Protein AF-0000000087668986 (afdb_homodimer)

Foldseek 3Di:
DALVVVVLLCVLLVHDLVRVCVVVVHDSVVSVCCNVVVDPDDPVNVVVSVVSSVVSVVVDDDPPCPPPPPD/DALVVVVLLCVLLVHDLVRVCVVVVHDSVVSVCCNVVVDPDDPVNVVVSVVSSVVSVVVDDDPPCPPPPPD

Radius of gyration: 16.18 Å; Cα contacts (8 Å, |Δi|>4): 170; chains: 2; bounding box: 24×48×33 Å

Organism: NCBI:txid484088

Structure (mmCIF, N/CA/C/O backbone):
data_AF-0000000087668986-model_v1
#
loop_
_entity.id
_entity.type
_entity.pdbx_description
1 polymer 'Uncharacterized protein'
#
loop_
_atom_site.group_PDB
_atom_site.id
_atom_site.type_symbol
_atom_site.label_atom_id
_atom_site.label_alt_id
_atom_site.label_comp_id
_atom_site.label_asym_id
_atom_site.label_entity_id
_atom_site.label_seq_id
_atom_site.pdbx_PDB_ins_code
_atom_site.Cartn_x
_atom_site.Cartn_y
_atom_site.Cartn_z
_atom_site.occupancy
_atom_site.B_iso_or_equiv
_atom_site.auth_seq_id
_atom_site.auth_comp_id
_atom_site.auth_asym_id
_atom_site.auth_atom_id
_atom_site.pdbx_PDB_model_num
AT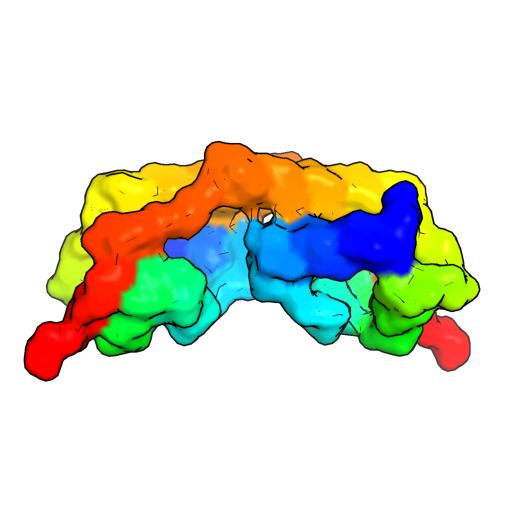OM 1 N N . MET A 1 1 ? 3.568 -11.852 -15.719 1 98.25 1 MET A N 1
ATOM 2 C CA . MET A 1 1 ? 4.418 -11.203 -14.727 1 98.25 1 MET A CA 1
ATOM 3 C C . MET A 1 1 ? 5.484 -12.164 -14.211 1 98.25 1 MET A C 1
ATOM 5 O O . MET A 1 1 ? 5.176 -13.297 -13.844 1 98.25 1 MET A O 1
ATOM 9 N N . THR A 1 2 ? 6.73 -11.719 -14.273 1 98.62 2 THR A N 1
ATOM 10 C CA . THR A 1 2 ? 7.82 -12.523 -13.734 1 98.62 2 THR A CA 1
ATOM 11 C C . THR A 1 2 ? 7.844 -12.445 -12.211 1 98.62 2 THR A C 1
ATOM 13 O O . THR A 1 2 ? 7.289 -11.516 -11.617 1 98.62 2 THR A O 1
ATOM 16 N N . PRO A 1 3 ? 8.508 -13.406 -11.492 1 98.56 3 PRO A N 1
ATOM 17 C CA . PRO A 1 3 ? 8.688 -13.312 -10.047 1 98.56 3 PRO A CA 1
ATOM 18 C C . PRO A 1 3 ? 9.383 -12.023 -9.617 1 98.56 3 PRO A C 1
ATOM 20 O O . PRO A 1 3 ? 9.008 -11.422 -8.609 1 98.56 3 PRO A O 1
ATOM 23 N N . ALA A 1 4 ? 10.367 -11.602 -10.336 1 98.69 4 ALA A N 1
ATOM 24 C CA . ALA A 1 4 ? 11.07 -10.359 -10.023 1 98.69 4 ALA A CA 1
ATOM 25 C C . ALA A 1 4 ? 10.117 -9.172 -10.07 1 98.69 4 ALA A C 1
ATOM 27 O O . ALA A 1 4 ? 10.141 -8.32 -9.18 1 98.69 4 ALA A O 1
ATOM 28 N N . ARG A 1 5 ? 9.391 -9.094 -11.117 1 98.81 5 ARG A N 1
ATOM 29 C CA . ARG A 1 5 ? 8.438 -7.996 -11.234 1 98.81 5 ARG A CA 1
ATOM 30 C C . ARG A 1 5 ? 7.379 -8.078 -10.141 1 98.81 5 ARG A C 1
ATOM 32 O O . ARG A 1 5 ? 6.934 -7.047 -9.625 1 98.81 5 ARG A O 1
ATOM 39 N N . PHE A 1 6 ? 6.945 -9.352 -9.812 1 98.94 6 PHE A N 1
ATOM 40 C CA . PHE A 1 6 ? 6.035 -9.562 -8.695 1 98.94 6 PHE A CA 1
ATOM 41 C C . PHE A 1 6 ? 6.566 -8.898 -7.426 1 98.94 6 PHE A C 1
ATOM 43 O O . PHE A 1 6 ? 5.875 -8.094 -6.801 1 98.94 6 PHE A O 1
ATOM 50 N N . SER A 1 7 ? 7.766 -9.125 -7.121 1 98.88 7 SER A N 1
ATOM 51 C CA . SER A 1 7 ? 8.398 -8.562 -5.934 1 98.88 7 SER A CA 1
ATOM 52 C C . SER A 1 7 ? 8.547 -7.051 -6.047 1 98.88 7 SER A C 1
ATOM 54 O O . SER A 1 7 ? 8.359 -6.328 -5.066 1 98.88 7 SER A O 1
ATOM 56 N N . GLU A 1 8 ? 8.883 -6.586 -7.199 1 98.81 8 GLU A N 1
ATOM 57 C CA . GLU A 1 8 ? 9.008 -5.148 -7.426 1 98.81 8 GLU A CA 1
ATOM 58 C C . GLU A 1 8 ? 7.676 -4.438 -7.195 1 98.81 8 GLU A C 1
ATOM 60 O O . GLU A 1 8 ? 7.641 -3.357 -6.602 1 98.81 8 GLU A O 1
ATOM 65 N N . CYS A 1 9 ? 6.605 -5.062 -7.742 1 98.94 9 CYS A N 1
ATOM 66 C CA . CYS A 1 9 ? 5.285 -4.473 -7.547 1 98.94 9 CYS A CA 1
ATOM 67 C C . CYS A 1 9 ? 4.977 -4.309 -6.062 1 98.94 9 CYS A C 1
ATOM 69 O O . CYS A 1 9 ? 4.559 -3.236 -5.621 1 98.94 9 CYS A O 1
ATOM 71 N N . LEU A 1 10 ? 5.227 -5.379 -5.281 1 98.88 10 LEU A N 1
ATOM 72 C CA . LEU A 1 10 ? 4.969 -5.324 -3.848 1 98.88 10 LEU A CA 1
ATOM 73 C C . LEU A 1 10 ? 5.828 -4.254 -3.18 1 98.88 10 LEU A C 1
ATOM 75 O O . LEU A 1 10 ? 5.352 -3.516 -2.316 1 98.88 10 LEU A O 1
ATOM 79 N N . LEU A 1 11 ? 7.02 -4.148 -3.652 1 98.38 11 LEU A N 1
ATOM 80 C CA . LEU A 1 11 ? 7.934 -3.154 -3.104 1 98.38 11 LEU A CA 1
ATOM 81 C C . LEU A 1 11 ? 7.426 -1.741 -3.375 1 98.38 11 LEU A C 1
ATOM 83 O O . LEU A 1 11 ? 7.426 -0.896 -2.477 1 98.38 11 LEU A O 1
ATOM 87 N N . HIS A 1 12 ? 6.977 -1.45 -4.535 1 98.5 12 HIS A N 1
ATOM 88 C CA . HIS A 1 12 ? 6.457 -0.13 -4.875 1 98.5 12 HIS A CA 1
ATOM 89 C C . HIS A 1 12 ? 5.234 0.214 -4.031 1 98.5 12 HIS A C 1
ATOM 91 O O . HIS A 1 12 ? 5.094 1.35 -3.57 1 98.5 12 HIS A O 1
ATOM 97 N N . ILE A 1 13 ? 4.43 -0.745 -3.834 1 98.75 13 ILE A N 1
ATOM 98 C CA . ILE A 1 13 ? 3.191 -0.577 -3.082 1 98.75 13 ILE A CA 1
ATOM 99 C C . ILE A 1 13 ? 3.496 -0.557 -1.586 1 98.75 13 ILE A C 1
ATOM 101 O O . ILE A 1 13 ? 2.66 -0.136 -0.782 1 98.75 13 ILE A O 1
ATOM 105 N N . ARG A 1 14 ? 4.711 -1.029 -1.203 1 98.31 14 ARG A N 1
ATOM 106 C CA . ARG A 1 14 ? 5.172 -1.223 0.168 1 98.31 14 ARG A CA 1
ATOM 107 C C . ARG A 1 14 ? 4.359 -2.303 0.873 1 98.31 14 ARG A C 1
ATOM 109 O O . ARG A 1 14 ? 3.885 -2.1 1.992 1 98.31 14 ARG A O 1
ATOM 116 N N . TRP A 1 15 ? 4.164 -3.357 0.198 1 98.62 15 TRP A N 1
ATOM 117 C CA . TRP A 1 15 ? 3.551 -4.551 0.768 1 98.62 15 TRP A CA 1
ATOM 118 C C . TRP A 1 15 ? 4.559 -5.691 0.856 1 98.62 15 TRP A C 1
ATOM 120 O O . TRP A 1 15 ? 5.484 -5.777 0.045 1 98.62 15 TRP A O 1
ATOM 130 N N . THR A 1 16 ? 4.32 -6.535 1.894 1 98.06 16 THR A N 1
ATOM 131 C CA . THR A 1 16 ? 4.988 -7.828 1.996 1 98.06 16 THR A CA 1
ATOM 132 C C . THR A 1 16 ? 4.086 -8.945 1.476 1 98.06 16 THR A C 1
ATOM 134 O O . THR A 1 16 ? 2.906 -8.719 1.198 1 98.06 16 THR A O 1
ATOM 137 N N . PRO A 1 17 ? 4.648 -10.133 1.355 1 98.69 17 PRO A N 1
ATOM 138 C CA . PRO A 1 17 ? 3.785 -11.25 0.97 1 98.69 17 PRO A CA 1
ATOM 139 C C . PRO A 1 17 ? 2.623 -11.461 1.938 1 98.69 17 PRO A C 1
ATOM 141 O O . PRO A 1 17 ? 1.506 -11.766 1.511 1 98.69 17 PRO A O 1
ATOM 144 N N . ILE A 1 18 ? 2.859 -11.297 3.137 1 98.31 18 ILE A N 1
ATOM 145 C CA . ILE A 1 18 ? 1.791 -11.516 4.109 1 98.31 18 ILE A CA 1
ATOM 146 C C . ILE A 1 18 ? 0.713 -10.445 3.934 1 98.31 18 ILE A C 1
ATOM 148 O O . ILE A 1 18 ? -0.476 -10.727 4.113 1 98.31 18 ILE A O 1
ATOM 152 N N . ASN A 1 19 ? 1 -9.188 3.646 1 98.31 19 ASN A N 1
ATOM 153 C CA . ASN A 1 19 ? 0.023 -8.148 3.342 1 98.31 19 ASN A CA 1
ATOM 154 C C . ASN A 1 19 ? -0.846 -8.531 2.146 1 98.31 19 ASN A C 1
ATOM 156 O O . ASN A 1 19 ? -2.062 -8.344 2.174 1 98.31 19 ASN A O 1
ATOM 160 N N . LEU A 1 20 ? -0.142 -9.07 1.125 1 98.81 20 LEU A N 1
ATOM 161 C CA . LEU A 1 20 ? -0.879 -9.469 -0.067 1 98.81 20 LEU A CA 1
ATOM 162 C C . LEU A 1 20 ? -1.824 -10.625 0.244 1 98.81 20 LEU A C 1
ATOM 164 O O . LEU A 1 20 ? -2.982 -10.617 -0.179 1 98.81 20 LEU A O 1
ATOM 168 N N . ALA A 1 21 ? -1.336 -11.609 0.935 1 98.81 21 ALA A N 1
ATOM 169 C CA . ALA A 1 21 ? -2.178 -12.742 1.318 1 98.81 21 ALA A CA 1
ATOM 170 C C . ALA A 1 21 ? -3.412 -12.273 2.082 1 98.81 21 ALA A C 1
ATOM 172 O O . ALA A 1 21 ? -4.523 -12.75 1.839 1 98.81 21 ALA A O 1
ATOM 173 N N . SER A 1 22 ? -3.152 -11.391 2.984 1 98.56 22 SER A N 1
ATOM 174 C CA . SER A 1 22 ? -4.246 -10.82 3.768 1 98.56 22 SER A CA 1
ATOM 175 C C . SER A 1 22 ? -5.238 -10.086 2.877 1 98.56 22 SER A C 1
ATOM 177 O O . SER A 1 22 ? -6.453 -10.266 3.008 1 98.56 22 SER A O 1
ATOM 179 N N . ALA A 1 23 ? -4.777 -9.266 1.961 1 98.38 23 ALA A N 1
ATOM 180 C CA . ALA A 1 23 ? -5.641 -8.516 1.049 1 98.38 23 ALA A CA 1
ATOM 181 C C . ALA A 1 23 ? -6.508 -9.461 0.219 1 98.38 23 ALA A C 1
ATOM 183 O O . ALA A 1 23 ? -7.703 -9.219 0.041 1 98.38 23 ALA A O 1
ATOM 184 N N . LEU A 1 24 ? -5.855 -10.477 -0.215 1 98.69 24 LEU A N 1
ATOM 185 C CA . LEU A 1 24 ? -6.531 -11.406 -1.115 1 98.69 24 LEU A CA 1
ATOM 186 C C . LEU A 1 24 ? -7.316 -12.453 -0.328 1 98.69 24 LEU A C 1
ATOM 188 O O . LEU A 1 24 ? -8.102 -13.203 -0.904 1 98.69 24 LEU A O 1
ATOM 192 N N . GLN A 1 25 ? -7.07 -12.523 0.947 1 98.44 25 GLN A N 1
ATOM 193 C CA . GLN A 1 25 ? -7.637 -13.562 1.803 1 98.44 25 GLN A CA 1
ATOM 194 C C . GLN A 1 25 ? -7.27 -14.953 1.296 1 98.44 25 GLN A C 1
ATOM 196 O O . GLN A 1 25 ? -8.141 -15.812 1.138 1 98.44 25 GLN A O 1
ATOM 201 N N . CYS A 1 26 ? -6.07 -15.172 1.034 1 98.62 26 CYS A N 1
ATOM 202 C CA . CYS A 1 26 ? -5.535 -16.453 0.574 1 98.62 26 CYS A CA 1
ATOM 203 C C . CYS A 1 26 ? -4.371 -16.906 1.448 1 98.62 26 CYS A C 1
ATOM 205 O O . CYS A 1 26 ? -4.012 -16.219 2.412 1 98.62 26 CYS A O 1
ATOM 207 N N . ASP A 1 27 ? -3.826 -18.078 1.213 1 98.69 27 ASP A N 1
ATOM 2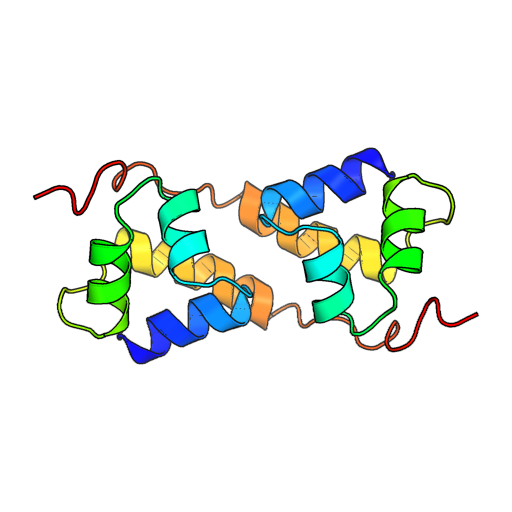08 C CA . ASP A 1 27 ? -2.75 -18.625 2.031 1 98.69 27 ASP A CA 1
ATOM 209 C C . ASP A 1 27 ? -1.42 -17.938 1.722 1 98.69 27 ASP A C 1
ATOM 211 O O . ASP A 1 27 ? -1.092 -17.703 0.556 1 98.69 27 ASP A O 1
ATOM 215 N N . LEU A 1 28 ? -0.719 -17.688 2.744 1 98.56 28 LEU A N 1
ATOM 216 C CA . LEU A 1 28 ? 0.607 -17.094 2.6 1 98.56 28 LEU A CA 1
ATOM 217 C C . LEU A 1 28 ? 1.518 -18 1.774 1 98.56 28 LEU A C 1
ATOM 219 O O . LEU A 1 28 ? 2.328 -17.516 0.983 1 98.56 28 LEU A O 1
ATOM 223 N N . SER A 1 29 ? 1.357 -19.266 1.921 1 98.44 29 SER A N 1
ATOM 224 C CA . SER A 1 29 ? 2.227 -20.203 1.214 1 98.44 29 SER A CA 1
ATOM 225 C C . SER A 1 29 ? 2.064 -20.078 -0.297 1 98.44 29 SER A C 1
ATOM 227 O O . SER A 1 29 ? 3.029 -20.234 -1.047 1 98.44 29 SER A O 1
ATOM 229 N N . TRP A 1 30 ? 0.867 -19.828 -0.761 1 98.69 30 TRP A N 1
ATOM 230 C CA . TRP A 1 30 ? 0.631 -19.625 -2.188 1 98.69 30 TRP A CA 1
ATOM 231 C C . TRP A 1 30 ? 1.308 -18.359 -2.678 1 98.69 30 TRP A C 1
ATOM 233 O O . TRP A 1 30 ? 1.978 -18.359 -3.713 1 98.69 30 TRP A O 1
ATOM 243 N N . VAL A 1 31 ? 1.187 -17.328 -1.911 1 98.81 31 VAL A N 1
ATOM 244 C CA . VAL A 1 31 ? 1.803 -16.062 -2.277 1 98.81 31 VAL A CA 1
ATOM 245 C C . VAL A 1 31 ? 3.32 -16.219 -2.324 1 98.81 31 VAL A C 1
ATOM 247 O O . VAL A 1 31 ? 3.977 -15.703 -3.23 1 98.81 31 VAL A O 1
ATOM 250 N N . GLU A 1 32 ? 3.863 -16.906 -1.342 1 98.81 32 GLU A N 1
ATOM 251 C CA . GLU A 1 32 ? 5.305 -17.141 -1.318 1 98.81 32 GLU A CA 1
ATOM 252 C C . GLU A 1 32 ? 5.746 -17.969 -2.527 1 98.81 32 GLU A C 1
ATOM 254 O O . GLU A 1 32 ? 6.828 -17.734 -3.074 1 98.81 32 GLU A O 1
ATOM 259 N N . ALA A 1 33 ? 4.926 -18.891 -2.969 1 98.62 33 ALA A N 1
ATOM 260 C CA . ALA A 1 33 ? 5.211 -19.672 -4.172 1 98.62 33 ALA A CA 1
ATOM 261 C C . ALA A 1 33 ? 5.211 -18.781 -5.41 1 98.62 33 ALA A C 1
ATOM 263 O O . ALA A 1 33 ? 6.035 -18.969 -6.312 1 98.62 33 ALA A O 1
ATOM 264 N N . LEU A 1 34 ? 4.266 -17.859 -5.508 1 98.69 34 LEU A N 1
ATOM 265 C CA . LEU A 1 34 ? 4.262 -16.875 -6.578 1 98.69 34 LEU A CA 1
ATOM 266 C C . LEU A 1 34 ? 5.551 -16.062 -6.574 1 98.69 34 LEU A C 1
ATOM 268 O O . LEU A 1 34 ? 6.164 -15.852 -7.625 1 98.69 34 LEU A O 1
ATOM 272 N N . GLU A 1 35 ? 5.934 -15.648 -5.379 1 98.75 35 GLU A N 1
ATOM 273 C CA . GLU A 1 35 ? 7.074 -14.758 -5.203 1 98.75 35 GLU A CA 1
ATOM 274 C C . GLU A 1 35 ? 8.367 -15.398 -5.707 1 98.75 35 GLU A C 1
ATOM 276 O O . GLU A 1 35 ? 9.18 -14.742 -6.359 1 98.75 35 GLU A O 1
ATOM 281 N N . VAL A 1 36 ? 8.508 -16.641 -5.453 1 98.31 36 VAL A N 1
ATOM 282 C CA . VAL A 1 36 ? 9.758 -17.312 -5.809 1 98.31 36 VAL A CA 1
ATOM 283 C C . VAL A 1 36 ? 9.617 -17.969 -7.18 1 98.31 36 VAL A C 1
ATOM 285 O O . VAL A 1 36 ? 10.57 -18.562 -7.695 1 98.31 36 VAL A O 1
ATOM 288 N N . GLY A 1 37 ? 8.508 -17.891 -7.773 1 98.56 37 GLY A N 1
ATOM 289 C CA . GLY A 1 37 ? 8.289 -18.406 -9.117 1 98.56 37 GLY A CA 1
ATOM 290 C C . GLY A 1 37 ? 8 -19.891 -9.156 1 98.56 37 GLY A C 1
ATOM 291 O O . GLY A 1 37 ? 8.109 -20.516 -10.211 1 98.56 37 GLY A O 1
ATOM 292 N N . ALA A 1 38 ? 7.691 -20.484 -8.008 1 98.44 38 ALA A N 1
ATOM 293 C CA . ALA A 1 38 ? 7.324 -21.891 -7.965 1 98.44 38 ALA A CA 1
ATOM 294 C C . ALA A 1 38 ? 5.988 -22.141 -8.656 1 98.44 38 ALA A C 1
ATOM 296 O O . ALA A 1 38 ? 5.73 -23.234 -9.164 1 98.44 38 ALA A O 1
ATOM 297 N N . VAL A 1 39 ? 5.051 -21.234 -8.68 1 97.94 39 VAL A N 1
ATOM 298 C CA . VAL A 1 39 ? 3.801 -21.234 -9.43 1 97.94 39 VAL A CA 1
ATOM 299 C C . VAL A 1 39 ? 3.684 -19.938 -10.234 1 97.94 39 VAL A C 1
ATOM 301 O O . VAL A 1 39 ? 4.285 -18.922 -9.883 1 97.94 39 VAL A O 1
ATOM 304 N N . ALA A 1 40 ? 2.951 -20 -11.32 1 98.44 40 ALA A N 1
ATOM 305 C CA . ALA A 1 40 ? 2.773 -18.828 -12.164 1 98.44 40 ALA A CA 1
ATOM 306 C C . ALA A 1 40 ? 1.785 -17.844 -11.531 1 98.44 40 ALA A C 1
ATOM 308 O O . ALA A 1 40 ? 0.758 -18.266 -10.984 1 98.44 40 ALA A O 1
ATOM 309 N N . VAL A 1 41 ? 2.125 -16.594 -11.609 1 98.75 41 VAL A N 1
ATOM 310 C CA . VAL A 1 41 ? 1.18 -15.562 -11.188 1 98.75 41 VAL A CA 1
ATOM 311 C C . VAL A 1 41 ? -0.008 -15.531 -12.148 1 98.75 41 VAL A C 1
ATOM 313 O O . VAL A 1 41 ? 0.165 -15.328 -13.352 1 98.75 41 VAL A O 1
ATOM 316 N N . PRO A 1 42 ? -1.194 -15.695 -11.711 1 98.69 42 PRO A N 1
ATOM 317 C CA . PRO A 1 42 ? -2.352 -15.594 -12.609 1 98.69 42 PRO A CA 1
ATOM 318 C C . PRO A 1 42 ? -2.441 -14.25 -13.312 1 98.69 42 PRO A C 1
ATOM 320 O O . PRO A 1 42 ? -2.123 -13.211 -12.727 1 98.69 42 PRO A O 1
ATOM 323 N N . ASP A 1 43 ? -2.996 -14.211 -14.492 1 98.69 43 ASP A N 1
ATOM 324 C CA . ASP A 1 43 ? -3.02 -13.008 -15.32 1 98.69 43 ASP A CA 1
ATOM 325 C C . ASP A 1 43 ? -3.812 -11.891 -14.641 1 98.69 43 ASP A C 1
ATOM 327 O O . ASP A 1 43 ? -3.408 -10.727 -14.672 1 98.69 43 ASP A O 1
ATOM 331 N N . GLY A 1 44 ? -4.914 -12.195 -14.039 1 98.69 44 GLY A N 1
ATOM 332 C CA . GLY A 1 44 ? -5.723 -11.203 -13.352 1 98.69 44 GLY A CA 1
ATOM 333 C C . GLY A 1 44 ? -5.016 -10.578 -12.172 1 98.69 44 GLY A C 1
ATOM 334 O O . GLY A 1 44 ? -5.113 -9.367 -11.953 1 98.69 44 GLY A O 1
ATOM 335 N N . LEU A 1 45 ? -4.332 -11.422 -11.453 1 98.88 45 LEU A N 1
ATOM 336 C CA . LEU A 1 45 ? -3.566 -10.922 -10.32 1 98.88 45 LEU A CA 1
ATOM 337 C C . LEU A 1 45 ? -2.416 -10.039 -10.781 1 98.88 45 LEU A C 1
ATOM 339 O O . LEU A 1 45 ? -2.17 -8.977 -10.203 1 98.88 45 LEU A O 1
ATOM 343 N N . ALA A 1 46 ? -1.768 -10.445 -11.766 1 98.94 46 ALA A N 1
ATOM 344 C CA . ALA A 1 46 ? -0.667 -9.688 -12.352 1 98.94 46 ALA A CA 1
ATOM 345 C C . ALA A 1 46 ? -1.133 -8.305 -12.797 1 98.94 46 ALA A C 1
ATOM 347 O O . ALA A 1 46 ? -0.485 -7.297 -12.5 1 98.94 46 ALA A O 1
ATOM 348 N N . ALA A 1 47 ? -2.227 -8.297 -13.5 1 98.94 47 ALA A N 1
ATOM 349 C CA . ALA A 1 47 ? -2.752 -7.031 -14 1 98.94 47 ALA A CA 1
ATOM 350 C C . ALA A 1 47 ? -3.115 -6.098 -12.852 1 98.94 47 ALA A C 1
ATOM 352 O O . ALA A 1 47 ? -2.84 -4.895 -12.906 1 98.94 47 ALA A O 1
ATOM 353 N N . TRP A 1 48 ? -3.707 -6.691 -11.867 1 98.94 48 TRP A N 1
ATOM 354 C CA . TRP A 1 48 ? -4.121 -5.914 -10.703 1 98.94 48 TRP A CA 1
ATOM 355 C C . TRP A 1 48 ? -2.914 -5.332 -9.977 1 98.94 48 TRP A C 1
ATOM 357 O O . TRP A 1 48 ? -2.857 -4.129 -9.719 1 98.94 48 TRP A O 1
ATOM 367 N N . LEU A 1 49 ? -1.942 -6.148 -9.672 1 98.94 49 LEU A N 1
ATOM 368 C CA . LEU A 1 49 ? -0.73 -5.707 -8.992 1 98.94 49 LEU A CA 1
ATOM 369 C C . LEU A 1 49 ? 0.006 -4.66 -9.82 1 98.94 49 LEU A C 1
ATOM 371 O O . LEU A 1 49 ? 0.517 -3.678 -9.281 1 98.94 49 LEU A O 1
ATOM 375 N N . GLU A 1 50 ? 0.04 -4.906 -11.055 1 98.94 50 GLU A N 1
ATOM 376 C CA . GLU A 1 50 ? 0.721 -3.979 -11.953 1 98.94 50 GLU A CA 1
ATOM 377 C C . GLU A 1 50 ? 0.054 -2.605 -11.938 1 98.94 50 GLU A C 1
ATOM 379 O O . GLU A 1 50 ? 0.735 -1.579 -11.914 1 98.94 50 GLU A O 1
ATOM 384 N N . THR A 1 51 ? -1.21 -2.596 -11.977 1 98.94 51 THR A N 1
ATOM 385 C CA . THR A 1 51 ? -1.95 -1.339 -11.945 1 98.94 51 THR A CA 1
ATOM 386 C C . THR A 1 51 ? -1.623 -0.542 -10.688 1 98.94 51 THR A C 1
ATOM 388 O O . THR A 1 51 ? -1.309 0.647 -10.766 1 98.94 51 THR A O 1
ATOM 391 N N . LEU A 1 52 ? -1.653 -1.232 -9.57 1 98.94 52 LEU A N 1
ATOM 392 C CA . LEU A 1 52 ? -1.352 -0.556 -8.312 1 98.94 52 LEU A CA 1
ATOM 393 C C . LEU A 1 52 ? 0.099 -0.085 -8.281 1 98.94 52 LEU A C 1
ATOM 395 O O . LEU A 1 52 ? 0.378 1.059 -7.918 1 98.94 52 LEU A O 1
ATOM 399 N N . ALA A 1 53 ? 0.996 -0.918 -8.703 1 98.94 53 ALA A N 1
ATOM 400 C CA . ALA A 1 53 ? 2.418 -0.587 -8.68 1 98.94 53 ALA A CA 1
ATOM 401 C C . ALA A 1 53 ? 2.719 0.599 -9.594 1 98.94 53 ALA A C 1
ATOM 403 O O . ALA A 1 53 ? 3.467 1.504 -9.219 1 98.94 53 ALA A O 1
ATOM 404 N N . GLN A 1 54 ? 2.129 0.547 -10.742 1 98.88 54 GLN A N 1
ATOM 405 C CA . GLN A 1 54 ? 2.371 1.636 -11.68 1 98.88 54 GLN A CA 1
ATOM 406 C C . GLN A 1 54 ? 1.84 2.959 -11.133 1 98.88 54 GLN A C 1
ATOM 408 O O . GLN A 1 54 ? 2.436 4.016 -11.367 1 98.88 54 GLN A O 1
ATOM 413 N N . CYS A 1 55 ? 0.706 2.922 -10.508 1 98.94 55 CYS A N 1
ATOM 414 C CA . CYS A 1 55 ? 0.2 4.121 -9.852 1 98.94 55 CYS A CA 1
ATOM 415 C C . CYS A 1 55 ? 1.21 4.66 -8.844 1 98.94 55 CYS A C 1
ATOM 417 O O . CYS A 1 55 ? 1.513 5.855 -8.836 1 98.94 55 CYS A O 1
ATOM 419 N N . HIS A 1 56 ? 1.749 3.799 -7.988 1 98.88 56 HIS A N 1
ATOM 420 C CA . HIS A 1 56 ? 2.732 4.211 -6.992 1 98.88 56 HIS A CA 1
ATOM 421 C C . HIS A 1 56 ? 4.012 4.715 -7.66 1 98.88 56 HIS A C 1
ATOM 423 O O . HIS A 1 56 ? 4.602 5.699 -7.211 1 98.88 56 HIS A O 1
ATOM 429 N N . GLU A 1 57 ? 4.387 4.121 -8.758 1 98.75 57 GLU A N 1
ATOM 430 C CA . GLU A 1 57 ? 5.578 4.539 -9.492 1 98.75 57 GLU A CA 1
ATOM 431 C C . GLU A 1 57 ? 5.395 5.934 -10.086 1 98.75 57 GLU A C 1
ATOM 433 O O . GLU A 1 57 ? 6.332 6.73 -10.109 1 98.75 57 GLU A O 1
ATOM 438 N N . ALA A 1 58 ? 4.273 6.152 -10.531 1 98.75 58 ALA A N 1
ATOM 439 C CA . ALA A 1 58 ? 3.979 7.426 -11.18 1 98.75 58 ALA A CA 1
ATOM 440 C C . ALA A 1 58 ? 3.803 8.539 -10.148 1 98.75 58 ALA A C 1
ATOM 442 O O . ALA A 1 58 ? 3.842 9.719 -10.484 1 98.75 58 ALA A O 1
ATOM 443 N N . ASN A 1 59 ? 3.527 8.156 -8.914 1 98.81 59 ASN A N 1
ATOM 444 C CA . ASN A 1 59 ? 3.312 9.078 -7.812 1 98.81 59 ASN A CA 1
ATOM 445 C C . ASN A 1 59 ? 4.273 8.805 -6.66 1 98.81 59 ASN A C 1
ATOM 447 O O . ASN A 1 59 ? 3.861 8.344 -5.594 1 98.81 59 ASN A O 1
ATOM 451 N N . SER A 1 60 ? 5.465 9.234 -6.918 1 98.44 60 SER A N 1
ATOM 452 C CA . SER A 1 60 ? 6.508 8.922 -5.945 1 98.44 60 SER A CA 1
ATOM 453 C C . SER A 1 60 ? 6.23 9.594 -4.605 1 98.44 60 SER A C 1
ATOM 455 O O . SER A 1 60 ? 5.594 10.648 -4.555 1 98.44 60 SER A O 1
ATOM 457 N N . THR A 1 61 ? 6.742 9.039 -3.572 1 98.44 61 THR A N 1
ATOM 458 C CA . THR A 1 61 ? 6.57 9.578 -2.229 1 98.44 61 THR A CA 1
ATOM 459 C C . THR A 1 61 ? 7.168 10.984 -2.127 1 98.44 61 THR A C 1
ATOM 461 O O . THR A 1 61 ? 8.32 11.203 -2.516 1 98.44 61 THR A O 1
ATOM 464 N N . PRO A 1 62 ? 6.391 11.922 -1.646 1 98.31 62 PRO A N 1
ATOM 465 C CA . PRO A 1 62 ? 6.938 13.273 -1.484 1 98.31 62 PRO A CA 1
ATOM 466 C C . PRO A 1 62 ? 8.109 13.32 -0.509 1 98.31 62 PRO A C 1
ATOM 468 O O . PRO A 1 62 ? 8.109 12.617 0.502 1 98.31 62 PRO A O 1
ATOM 471 N N . THR A 1 63 ? 9.094 14.148 -0.8 1 98.19 63 THR A N 1
ATOM 472 C CA . THR A 1 63 ? 10.266 14.25 0.056 1 98.19 63 THR A CA 1
ATOM 473 C C . THR A 1 63 ? 10.219 15.516 0.9 1 98.19 63 THR A C 1
ATOM 475 O O . THR A 1 63 ? 11.062 15.727 1.774 1 98.19 63 THR A O 1
ATOM 478 N N . ALA A 1 64 ? 9.242 16.297 0.71 1 98 64 ALA A N 1
ATOM 479 C CA . ALA A 1 64 ? 9.117 17.609 1.35 1 98 64 ALA A CA 1
ATOM 480 C C . ALA A 1 64 ? 8.883 17.469 2.85 1 98 64 ALA A C 1
ATOM 482 O O . ALA A 1 64 ? 9.039 18.422 3.605 1 98 64 ALA A O 1
ATOM 483 N N . TYR A 1 65 ? 8.57 16.266 3.266 1 97.81 65 TYR A N 1
ATOM 484 C CA . TYR A 1 65 ? 8.133 16.094 4.645 1 97.81 65 TYR A CA 1
ATOM 485 C C . TYR A 1 65 ? 9.133 15.266 5.441 1 97.81 65 TYR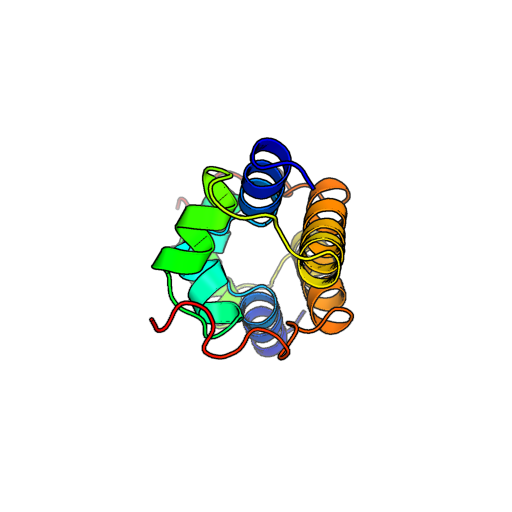 A C 1
ATOM 487 O O . TYR A 1 65 ? 8.852 14.836 6.562 1 97.81 65 TYR A O 1
ATOM 495 N N . ARG A 1 66 ? 10.273 15 4.832 1 97.62 66 ARG A N 1
ATOM 496 C CA . ARG A 1 66 ? 11.32 14.25 5.523 1 97.62 66 ARG A CA 1
ATOM 497 C C . ARG A 1 66 ? 11.766 14.969 6.789 1 97.62 66 ARG A C 1
ATOM 499 O O . ARG A 1 66 ? 12 16.188 6.773 1 97.62 66 ARG A O 1
ATOM 506 N N . GLY A 1 67 ? 11.695 14.203 7.973 1 97.19 67 GLY A N 1
ATOM 507 C CA . GLY A 1 67 ? 12.164 14.75 9.234 1 97.19 67 GLY A CA 1
ATOM 508 C C . GLY A 1 67 ? 11.094 15.523 9.984 1 97.19 67 GLY A C 1
ATOM 509 O O . GLY A 1 67 ? 11.328 16 11.094 1 97.19 67 GLY A O 1
ATOM 510 N N . ARG A 1 68 ? 9.906 15.633 9.469 1 96.69 68 ARG A N 1
ATOM 511 C CA . ARG A 1 68 ? 8.836 16.375 10.117 1 96.69 68 ARG A CA 1
ATOM 512 C C . ARG A 1 68 ? 8.422 15.703 11.422 1 96.69 68 ARG A C 1
ATOM 514 O O . ARG A 1 68 ? 8.297 14.477 11.492 1 96.69 68 ARG A O 1
ATOM 521 N N . GLY A 1 69 ? 8.133 16.531 12.445 1 91.44 69 GLY A N 1
ATOM 522 C CA . GLY A 1 69 ? 7.66 16.031 13.727 1 91.44 69 GLY A CA 1
ATOM 523 C C . GLY A 1 69 ? 8.75 15.969 14.781 1 91.44 69 GLY A C 1
ATOM 524 O O . GLY A 1 69 ? 8.508 15.547 15.914 1 91.44 69 GLY A O 1
ATOM 525 N N . HIS A 1 70 ? 9.961 16.203 14.391 1 80.81 70 HIS A N 1
ATOM 526 C CA . HIS A 1 70 ? 11.07 16.188 15.336 1 80.81 70 HIS A CA 1
ATOM 527 C C . HIS A 1 70 ? 11.117 17.484 16.141 1 80.81 70 HIS A C 1
ATOM 529 O O . HIS A 1 70 ? 11.125 18.578 15.57 1 80.81 70 HIS A O 1
ATOM 535 N N . ASP A 1 71 ? 10.117 17.766 17.062 1 57.28 71 ASP A N 1
ATOM 536 C CA . ASP A 1 71 ? 10.43 18.859 17.984 1 57.28 71 ASP A CA 1
ATOM 537 C C . ASP A 1 71 ? 11.508 18.438 18.984 1 57.28 71 ASP A C 1
ATOM 539 O O . ASP A 1 71 ? 11.672 17.25 19.266 1 57.28 71 ASP A O 1
ATOM 543 N N . MET B 1 1 ? -7.973 18.016 2.996 1 98.25 1 MET B N 1
ATOM 544 C CA . MET B 1 1 ? -8.328 16.672 3.426 1 98.25 1 MET B CA 1
ATOM 545 C C . MET B 1 1 ? -8.703 16.656 4.902 1 98.25 1 MET B C 1
ATOM 547 O O . MET B 1 1 ? -7.98 17.203 5.738 1 98.25 1 MET B O 1
ATOM 551 N N . THR B 1 2 ? -9.875 16.094 5.195 1 98.62 2 THR B N 1
ATOM 552 C CA . THR B 1 2 ? -10.289 15.945 6.586 1 98.62 2 THR B CA 1
ATOM 553 C C . THR B 1 2 ? -9.547 14.797 7.258 1 98.62 2 THR B C 1
ATOM 555 O O . THR B 1 2 ? -9.023 13.906 6.582 1 98.62 2 THR B O 1
ATOM 558 N N . PRO B 1 3 ? -9.492 14.734 8.617 1 98.56 3 PRO B N 1
ATOM 559 C CA . PRO B 1 3 ? -8.922 13.586 9.32 1 98.56 3 PRO B CA 1
ATOM 560 C C . PRO B 1 3 ? -9.594 12.266 8.945 1 98.56 3 PRO B C 1
ATOM 562 O O . PRO B 1 3 ? -8.922 11.242 8.797 1 98.56 3 PRO B O 1
ATOM 565 N N . ALA B 1 4 ? -10.875 12.266 8.82 1 98.69 4 ALA B N 1
ATOM 566 C CA . ALA B 1 4 ? -11.602 11.062 8.43 1 98.69 4 ALA B CA 1
ATOM 567 C C . ALA B 1 4 ? -11.141 10.562 7.062 1 98.69 4 ALA B C 1
ATOM 569 O O . ALA B 1 4 ? -10.914 9.367 6.879 1 98.69 4 ALA B O 1
ATOM 570 N N . ARG B 1 5 ? -11.109 11.438 6.141 1 98.81 5 ARG B N 1
ATOM 571 C CA . ARG B 1 5 ? -10.656 11.047 4.809 1 98.81 5 ARG B CA 1
ATOM 572 C C . ARG B 1 5 ? -9.203 10.586 4.836 1 98.81 5 ARG B C 1
ATOM 574 O O . ARG B 1 5 ? -8.828 9.656 4.109 1 98.81 5 ARG B O 1
ATOM 581 N N . PHE B 1 6 ? -8.352 11.281 5.684 1 98.94 6 PHE B N 1
ATOM 582 C CA . PHE B 1 6 ? -6.977 10.844 5.895 1 98.94 6 PHE B CA 1
ATOM 583 C C . PHE B 1 6 ? -6.934 9.375 6.285 1 98.94 6 PHE B C 1
ATOM 585 O O . PHE B 1 6 ? -6.242 8.578 5.648 1 98.94 6 PHE B O 1
ATOM 592 N N . SER B 1 7 ? -7.703 9 7.199 1 98.88 7 SER B N 1
ATOM 593 C CA . SER B 1 7 ? -7.758 7.625 7.676 1 98.88 7 SER B CA 1
ATOM 594 C C . SER B 1 7 ? -8.312 6.691 6.605 1 98.88 7 SER B C 1
ATOM 596 O O . SER B 1 7 ? -7.836 5.562 6.449 1 98.88 7 SER B O 1
ATOM 598 N N . GLU B 1 8 ? -9.297 7.137 5.91 1 98.81 8 GLU B N 1
ATOM 599 C CA . GLU B 1 8 ? -9.875 6.336 4.836 1 98.81 8 GLU B CA 1
ATOM 600 C C . GLU B 1 8 ? -8.844 6.047 3.748 1 98.81 8 GLU B C 1
ATOM 602 O O . GLU B 1 8 ? -8.781 4.93 3.229 1 98.81 8 GLU B O 1
ATOM 607 N N . CYS B 1 9 ? -8.094 7.113 3.385 1 98.94 9 CYS B N 1
ATOM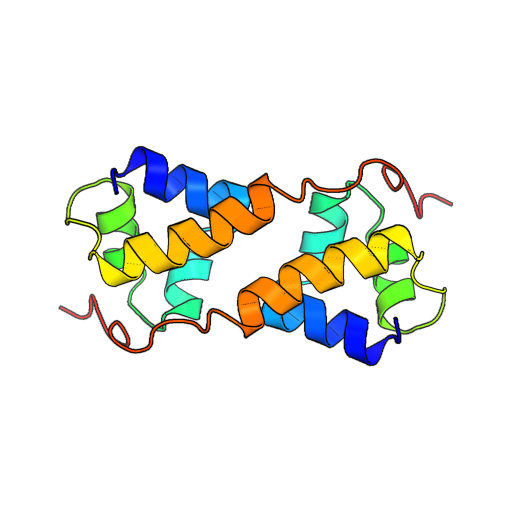 608 C CA . CYS B 1 9 ? -7.059 6.922 2.375 1 98.94 9 CYS B CA 1
ATOM 609 C C . CYS B 1 9 ? -6.082 5.828 2.795 1 98.94 9 CYS B C 1
ATOM 611 O O . CYS B 1 9 ? -5.789 4.922 2.016 1 98.94 9 CYS B O 1
ATOM 613 N N . LEU B 1 10 ? -5.617 5.898 4.066 1 98.88 10 LEU B N 1
ATOM 614 C CA . 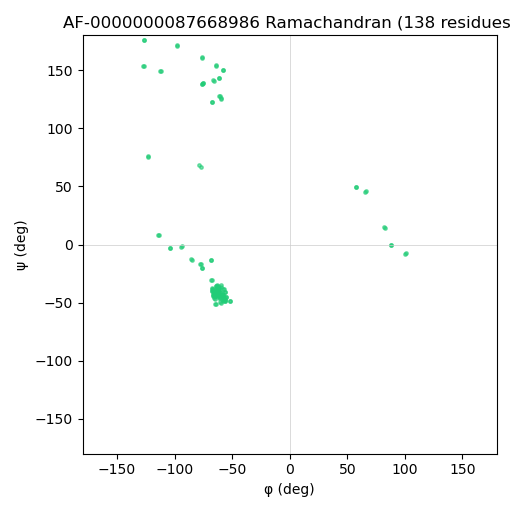LEU B 1 10 ? -4.684 4.895 4.566 1 98.88 10 LEU B CA 1
ATOM 615 C C . LEU B 1 10 ? -5.312 3.508 4.547 1 98.88 10 LEU B C 1
ATOM 617 O O . LEU B 1 10 ? -4.668 2.529 4.168 1 98.88 10 LEU B O 1
ATOM 621 N N . LEU B 1 11 ? -6.559 3.479 4.859 1 98.38 11 LEU B N 1
ATOM 622 C CA . LEU B 1 11 ? -7.277 2.209 4.867 1 98.38 11 LEU B CA 1
ATOM 623 C C . LEU B 1 11 ? -7.355 1.617 3.465 1 98.38 11 LEU B C 1
ATOM 625 O O . LEU B 1 11 ? -7.109 0.424 3.275 1 98.38 11 LEU B O 1
ATOM 629 N N . HIS B 1 12 ? -7.656 2.367 2.479 1 98.5 12 HIS B N 1
ATOM 630 C CA . HIS B 1 12 ? -7.738 1.89 1.103 1 98.5 12 HIS B CA 1
ATOM 631 C C . HIS B 1 12 ? -6.387 1.372 0.618 1 98.5 12 HIS B C 1
ATOM 633 O O . HIS B 1 12 ? -6.32 0.344 -0.059 1 98.5 12 HIS B O 1
ATOM 639 N N . ILE B 1 13 ? -5.387 2.068 0.975 1 98.75 13 ILE B N 1
ATOM 640 C CA . ILE B 1 13 ? -4.027 1.733 0.566 1 98.75 13 ILE B CA 1
ATOM 641 C C . ILE B 1 13 ? -3.51 0.567 1.404 1 98.75 13 ILE B C 1
ATOM 643 O O . ILE B 1 13 ? -2.516 -0.069 1.047 1 98.75 13 ILE B O 1
ATOM 647 N N . ARG B 1 14 ? -4.184 0.292 2.555 1 98.31 14 ARG B N 1
ATOM 648 C CA . ARG B 1 14 ? -3.811 -0.688 3.568 1 98.31 14 ARG B CA 1
ATOM 649 C C . ARG B 1 14 ? -2.51 -0.292 4.258 1 98.31 14 ARG B C 1
ATOM 651 O O . ARG B 1 14 ? -1.598 -1.11 4.395 1 98.31 14 ARG B O 1
ATOM 658 N N . TRP B 1 15 ? -2.432 0.917 4.609 1 98.62 15 TRP B N 1
ATOM 659 C CA . TRP B 1 15 ? -1.334 1.436 5.422 1 98.62 15 TRP B CA 1
ATOM 660 C C . TRP B 1 15 ? -1.829 1.854 6.805 1 98.62 15 TRP B C 1
ATOM 662 O O . TRP B 1 15 ? -2.982 2.262 6.957 1 98.62 15 TRP B O 1
ATOM 672 N N . THR B 1 16 ? -0.896 1.71 7.766 1 98.06 16 THR B N 1
ATOM 673 C CA . THR B 1 16 ? -1.066 2.301 9.086 1 98.06 16 THR B CA 1
ATOM 674 C C . THR B 1 16 ? -0.318 3.627 9.188 1 98.06 16 THR B C 1
ATOM 676 O O . THR B 1 16 ? 0.451 3.98 8.289 1 98.06 16 THR B O 1
ATOM 679 N N . PRO B 1 17 ? -0.545 4.344 10.273 1 98.69 17 PRO B N 1
ATOM 680 C CA . PRO B 1 17 ? 0.24 5.566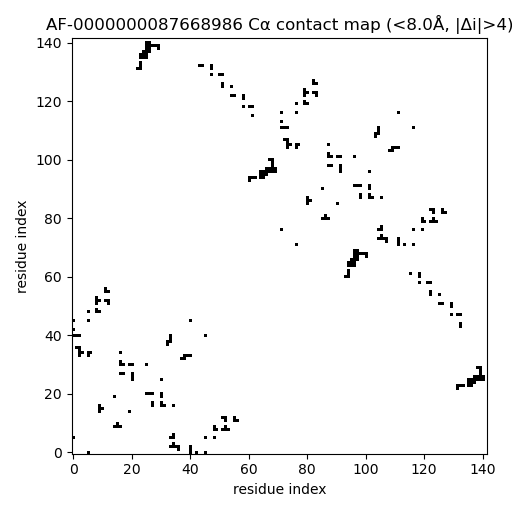 10.461 1 98.69 17 PRO B CA 1
ATOM 681 C C . PRO B 1 17 ? 1.744 5.309 10.469 1 98.69 17 PRO B C 1
ATOM 683 O O . PRO B 1 17 ? 2.514 6.098 9.914 1 98.69 17 PRO B O 1
ATOM 686 N N . ILE B 1 18 ? 2.141 4.266 11.031 1 98.31 18 ILE B N 1
ATOM 687 C CA . ILE B 1 18 ? 3.57 3.986 11.086 1 98.31 18 ILE B CA 1
ATOM 688 C C . ILE B 1 18 ? 4.098 3.689 9.688 1 98.31 18 ILE B C 1
ATOM 690 O O . ILE B 1 18 ? 5.23 4.043 9.352 1 98.31 18 ILE B O 1
ATOM 694 N N . ASN B 1 19 ? 3.398 3.014 8.797 1 98.31 19 ASN B N 1
ATOM 695 C CA . ASN B 1 19 ? 3.781 2.807 7.406 1 98.31 19 ASN B CA 1
ATOM 696 C C . ASN B 1 19 ? 3.973 4.133 6.672 1 98.31 19 ASN B C 1
ATOM 698 O O . ASN B 1 19 ? 4.938 4.301 5.926 1 98.31 19 ASN B O 1
ATOM 702 N N . LEU B 1 20 ? 3.012 5.039 6.934 1 98.81 20 LEU B N 1
ATOM 703 C CA . LEU B 1 20 ? 3.104 6.348 6.293 1 98.81 20 LEU B CA 1
ATOM 704 C C . LEU B 1 20 ? 4.328 7.109 6.785 1 98.81 20 LEU B C 1
ATOM 706 O O . LEU B 1 20 ? 5.059 7.703 5.988 1 98.81 20 LEU B O 1
ATOM 710 N N . ALA B 1 21 ? 4.527 7.125 8.07 1 98.81 21 ALA B N 1
ATOM 711 C CA . ALA B 1 21 ? 5.69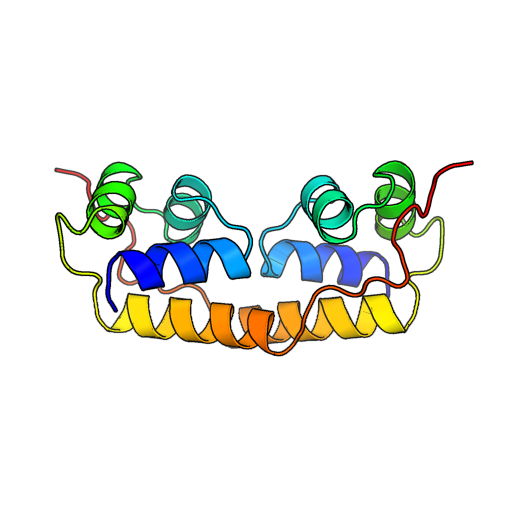9 7.793 8.625 1 98.81 21 ALA B CA 1
ATOM 712 C C . ALA B 1 21 ? 6.988 7.254 8.008 1 98.81 21 ALA B C 1
ATOM 714 O O . ALA B 1 21 ? 7.891 8.023 7.676 1 98.81 21 ALA B O 1
ATOM 715 N N . SER B 1 22 ? 7.023 5.965 7.93 1 98.62 22 SER B N 1
ATOM 716 C CA . SER B 1 22 ? 8.18 5.309 7.324 1 98.62 22 SER B CA 1
ATOM 717 C C . SER B 1 22 ? 8.352 5.73 5.871 1 98.62 22 SER B C 1
ATOM 719 O O . SER B 1 22 ? 9.461 6.066 5.441 1 98.62 22 SER B O 1
ATOM 721 N N . ALA B 1 23 ? 7.301 5.746 5.082 1 98.44 23 ALA B N 1
ATOM 722 C CA . ALA B 1 23 ? 7.352 6.137 3.678 1 98.44 23 ALA B CA 1
ATOM 723 C C . ALA B 1 23 ? 7.871 7.562 3.523 1 98.44 23 ALA B C 1
ATOM 725 O O . ALA B 1 23 ? 8.703 7.84 2.654 1 98.44 23 ALA B O 1
ATOM 726 N N . LEU B 1 24 ? 7.363 8.367 4.383 1 98.75 24 LEU B N 1
ATOM 727 C CA . LEU B 1 24 ? 7.688 9.789 4.289 1 98.75 24 LEU B CA 1
ATOM 728 C C . LEU B 1 24 ? 9 10.094 5.004 1 98.75 24 LEU B C 1
ATOM 730 O O . LEU B 1 24 ? 9.539 11.195 4.879 1 98.75 24 LEU B O 1
ATOM 734 N N . GLN B 1 25 ? 9.461 9.156 5.785 1 98.5 25 GLN B N 1
ATOM 735 C CA . GLN B 1 25 ? 10.625 9.352 6.641 1 98.5 25 GLN B CA 1
ATOM 736 C C . GLN B 1 25 ? 10.414 10.523 7.598 1 98.5 25 GLN B C 1
ATOM 738 O O . GLN B 1 25 ? 11.266 11.414 7.699 1 98.5 25 GLN B O 1
ATOM 743 N N . CYS B 1 26 ? 9.352 10.547 8.242 1 98.69 26 CYS B N 1
ATOM 744 C CA . CYS B 1 26 ? 9 11.57 9.219 1 98.69 26 CYS B CA 1
ATOM 745 C C . CYS B 1 26 ? 8.609 10.938 10.555 1 98.69 26 CYS B C 1
ATOM 747 O O . CYS B 1 26 ? 8.648 9.711 10.695 1 98.69 26 CYS B O 1
ATOM 749 N N . ASP B 1 27 ? 8.336 11.734 11.562 1 98.69 27 ASP B N 1
ATOM 750 C CA . ASP B 1 27 ? 8.016 11.227 12.898 1 98.69 27 ASP B CA 1
ATOM 751 C C . ASP B 1 27 ? 6.59 10.672 12.938 1 98.69 27 ASP B C 1
ATOM 753 O O . ASP B 1 27 ? 5.664 11.281 12.398 1 98.69 27 ASP B O 1
ATOM 757 N N . LEU B 1 28 ? 6.473 9.586 13.602 1 98.56 28 LEU B N 1
ATOM 758 C CA . LEU B 1 28 ? 5.164 8.977 13.789 1 98.56 28 LEU B CA 1
ATOM 759 C C . LEU B 1 28 ? 4.219 9.93 14.516 1 98.56 28 LEU B C 1
ATOM 761 O O . LEU B 1 28 ? 3.027 9.984 14.211 1 98.56 28 LEU B O 1
ATOM 765 N N . SER B 1 29 ? 4.746 10.664 15.422 1 98.44 29 SER B N 1
ATOM 766 C CA . SER B 1 29 ? 3.906 11.562 16.219 1 98.44 29 SER B CA 1
ATOM 767 C C . SER B 1 29 ? 3.234 12.609 15.336 1 98.44 29 SER B C 1
ATOM 769 O O . SER B 1 29 ? 2.098 13.008 15.594 1 98.44 29 SER B O 1
ATOM 771 N N . TRP B 1 30 ? 3.914 13.086 14.312 1 98.69 30 TRP B N 1
ATOM 772 C CA . TRP B 1 30 ? 3.322 14.039 13.383 1 98.69 30 TRP B CA 1
ATOM 773 C C . TRP B 1 30 ? 2.193 13.398 12.586 1 98.69 30 TRP B C 1
ATOM 775 O O . TRP B 1 30 ? 1.113 13.977 12.453 1 98.69 30 TRP B O 1
ATOM 785 N N . VAL B 1 31 ? 2.426 12.227 12.148 1 98.81 31 VAL B N 1
ATOM 786 C CA . VAL B 1 31 ? 1.413 11.508 11.383 1 98.81 31 VAL B CA 1
ATOM 787 C C . VAL B 1 31 ? 0.183 11.266 12.258 1 98.81 31 VAL B C 1
ATOM 789 O O . VAL B 1 31 ? -0.951 11.414 11.797 1 98.81 31 VAL B O 1
ATOM 792 N N . GLU B 1 32 ? 0.417 10.867 13.492 1 98.81 32 GLU B N 1
ATOM 793 C CA . GLU B 1 32 ? -0.691 10.641 14.414 1 98.81 32 GLU B CA 1
ATOM 794 C C . GLU B 1 32 ? -1.47 11.93 14.664 1 98.81 32 GLU B C 1
ATOM 796 O O . GLU B 1 32 ? -2.695 11.906 14.797 1 98.81 32 GLU B O 1
ATOM 801 N N . ALA B 1 33 ? -0.778 13.047 14.703 1 98.62 33 ALA B N 1
ATOM 802 C CA . ALA B 1 33 ? -1.434 14.344 14.844 1 98.62 33 ALA B CA 1
ATOM 803 C C . ALA B 1 33 ? -2.295 14.664 13.625 1 98.62 33 ALA B C 1
ATOM 805 O O . ALA B 1 33 ? -3.391 15.219 13.758 1 98.62 33 ALA B O 1
ATOM 806 N N . LEU B 1 34 ? -1.808 14.383 12.43 1 98.69 34 LEU B N 1
ATOM 807 C CA . LEU B 1 34 ? -2.602 14.508 11.211 1 98.69 34 LEU B CA 1
ATOM 808 C C . LEU B 1 34 ? -3.861 13.656 11.289 1 98.69 34 LEU B C 1
ATOM 810 O O . LEU B 1 34 ? -4.953 14.117 10.969 1 98.69 34 LEU B O 1
ATOM 814 N N . GLU B 1 35 ? -3.668 12.438 11.75 1 98.75 35 GLU B N 1
ATOM 815 C CA . GLU B 1 35 ? -4.738 11.445 11.773 1 98.75 35 GLU B CA 1
ATOM 816 C C . GLU B 1 35 ? -5.8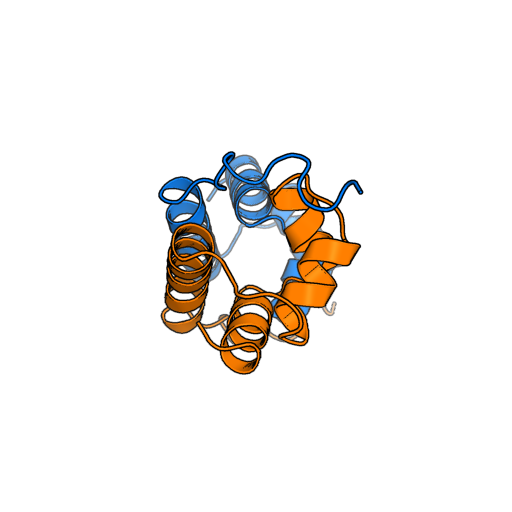95 11.898 12.664 1 98.75 35 GLU B C 1
ATOM 818 O O . GLU B 1 35 ? -7.062 11.742 12.305 1 98.75 35 GLU B O 1
ATOM 823 N N . VAL B 1 36 ? -5.559 12.469 13.766 1 98.31 36 VAL B N 1
ATOM 824 C CA . VAL B 1 36 ? -6.594 12.852 14.719 1 98.31 36 VAL B CA 1
ATOM 825 C C . VAL B 1 36 ? -7.016 14.297 14.484 1 98.31 36 VAL B C 1
ATOM 827 O O . VAL B 1 36 ? -7.914 14.812 15.156 1 98.31 36 VAL B O 1
ATOM 830 N N . GLY B 1 37 ? -6.438 14.945 13.578 1 98.62 37 GLY B N 1
ATOM 831 C CA . GLY B 1 37 ? -6.82 16.297 13.195 1 98.62 37 GLY B CA 1
ATOM 832 C C . GLY B 1 37 ? -6.23 17.359 14.102 1 98.62 37 GLY B C 1
ATOM 833 O O . GLY B 1 37 ? -6.703 18.5 14.125 1 98.62 37 GLY B O 1
ATOM 834 N N . ALA B 1 38 ? -5.242 17 14.891 1 98.44 38 ALA B N 1
ATOM 835 C CA . ALA B 1 38 ? -4.566 17.984 15.742 1 98.44 38 ALA B CA 1
ATOM 836 C C . ALA B 1 38 ? -3.766 18.969 14.914 1 98.44 38 ALA B C 1
ATOM 838 O O . ALA B 1 38 ? -3.543 20.109 15.336 1 98.44 38 ALA B O 1
ATOM 839 N N . VAL B 1 39 ? -3.229 18.656 13.781 1 97.88 39 VAL B N 1
ATOM 840 C CA . VAL B 1 39 ? -2.594 19.516 12.789 1 97.88 39 VAL B CA 1
ATOM 841 C C . VAL B 1 39 ? -3.229 19.281 11.414 1 97.88 39 VAL B C 1
ATOM 843 O O . VAL B 1 39 ? -3.791 18.219 11.156 1 97.88 39 VAL B O 1
ATOM 846 N N . ALA B 1 40 ? -3.166 20.297 10.586 1 98.5 40 ALA B N 1
ATOM 847 C CA . ALA B 1 40 ? -3.746 20.172 9.25 1 98.5 40 ALA B CA 1
ATOM 848 C C . ALA B 1 40 ? -2.854 19.344 8.336 1 98.5 40 ALA B C 1
ATOM 850 O O . ALA B 1 40 ? -1.628 19.469 8.367 1 98.5 40 ALA B O 1
ATOM 851 N N . VAL B 1 41 ? -3.49 18.5 7.574 1 98.75 41 VAL B N 1
ATOM 852 C CA . VAL B 1 41 ? -2.754 17.766 6.543 1 98.75 41 VAL B CA 1
ATOM 853 C C . VAL B 1 41 ? -2.281 18.734 5.465 1 98.75 41 VAL B C 1
ATOM 855 O O . VAL B 1 41 ? -3.094 19.438 4.848 1 98.75 41 VAL B O 1
ATOM 858 N N . PRO B 1 42 ? -1.036 18.828 5.172 1 98.69 42 PRO B N 1
ATOM 859 C CA . PRO B 1 42 ? -0.572 19.703 4.09 1 98.69 42 PRO B CA 1
ATOM 860 C C . PRO B 1 42 ? -1.205 19.359 2.744 1 98.69 42 PRO B C 1
ATOM 862 O O . PRO B 1 42 ? -1.421 18.188 2.438 1 98.69 42 PRO B O 1
ATOM 865 N N . ASP B 1 43 ? -1.374 20.328 1.889 1 98.69 43 ASP B N 1
ATOM 866 C CA . ASP B 1 43 ? -2.086 20.141 0.627 1 98.69 43 ASP B CA 1
ATOM 867 C C . ASP B 1 43 ? -1.372 19.141 -0.27 1 98.69 43 ASP B C 1
ATOM 869 O O . ASP B 1 43 ? -2.016 18.312 -0.916 1 98.69 43 ASP B O 1
ATOM 873 N N . GLY B 1 44 ? -0.085 19.188 -0.347 1 98.69 44 GLY B N 1
ATOM 874 C CA . GLY B 1 44 ? 0.675 18.25 -1.16 1 98.69 44 GLY B CA 1
ATOM 875 C C . GLY B 1 44 ? 0.549 16.812 -0.691 1 98.69 44 GLY B C 1
ATOM 876 O O . GLY B 1 44 ? 0.438 15.891 -1.508 1 98.69 44 GLY B O 1
ATOM 877 N N . LEU B 1 45 ? 0.577 16.672 0.597 1 98.88 45 LEU B N 1
ATOM 878 C CA . LEU B 1 45 ? 0.411 15.344 1.162 1 98.88 45 LEU B CA 1
ATOM 879 C C . LEU B 1 45 ? -0.994 14.812 0.898 1 98.88 45 LEU B C 1
ATOM 881 O O . LEU B 1 45 ? -1.163 13.648 0.531 1 98.88 45 LEU B O 1
ATOM 885 N N . ALA B 1 46 ? -1.934 15.625 1.087 1 98.94 46 ALA B N 1
ATOM 886 C CA . ALA B 1 46 ? -3.328 15.273 0.833 1 98.94 46 ALA B CA 1
ATOM 887 C C . ALA B 1 46 ? -3.525 14.812 -0.61 1 98.94 46 ALA B C 1
ATOM 889 O O . ALA B 1 46 ? -4.156 13.789 -0.861 1 98.94 46 ALA B O 1
ATOM 890 N N . ALA B 1 47 ? -2.986 15.586 -1.509 1 98.94 47 ALA B N 1
ATOM 891 C CA . ALA B 1 47 ? -3.135 15.258 -2.926 1 98.94 47 ALA B CA 1
ATOM 892 C C . ALA B 1 47 ? -2.48 13.922 -3.25 1 98.94 47 ALA B C 1
ATOM 894 O O . ALA B 1 47 ? -3.039 13.117 -4 1 98.94 47 ALA B O 1
ATOM 895 N N . TRP B 1 48 ? -1.346 13.734 -2.666 1 98.94 48 TRP B N 1
ATOM 896 C CA . TRP B 1 48 ? -0.603 12.5 -2.896 1 98.94 48 TRP B CA 1
ATOM 897 C C . TRP B 1 48 ? -1.365 11.297 -2.354 1 98.94 48 TRP B C 1
ATOM 899 O O . TRP B 1 48 ? -1.583 10.32 -3.07 1 98.94 48 TRP B O 1
ATOM 909 N N . LEU B 1 49 ? -1.788 11.359 -1.118 1 98.94 49 LEU B N 1
ATOM 910 C CA . LEU B 1 49 ? -2.545 10.273 -0.5 1 98.94 49 LEU B CA 1
ATOM 911 C C . LEU B 1 49 ? -3.84 10.016 -1.263 1 98.94 49 LEU B C 1
ATOM 913 O O . LEU B 1 49 ? -4.227 8.859 -1.457 1 98.94 49 LEU B O 1
ATOM 917 N N . GLU B 1 50 ? -4.449 11.062 -1.646 1 98.94 50 GLU B N 1
ATOM 918 C CA . GLU B 1 50 ? -5.699 10.938 -2.387 1 98.94 50 GLU B CA 1
ATOM 919 C C . GLU B 1 50 ? -5.484 10.211 -3.711 1 98.94 50 GLU B C 1
ATOM 921 O O . GLU B 1 50 ? -6.285 9.352 -4.09 1 98.94 50 GLU B O 1
ATOM 926 N N . THR B 1 51 ? -4.465 10.547 -4.383 1 98.94 51 THR B N 1
ATOM 927 C CA . THR B 1 51 ? -4.16 9.898 -5.656 1 98.94 51 THR B CA 1
ATOM 928 C C . THR B 1 51 ? -3.98 8.398 -5.477 1 98.94 51 THR B C 1
ATOM 930 O O . THR B 1 51 ? -4.574 7.605 -6.207 1 98.94 51 THR B O 1
ATOM 933 N N . LEU B 1 52 ? -3.207 8.039 -4.469 1 98.94 52 LEU B N 1
ATOM 934 C CA . LEU B 1 52 ? -2.98 6.621 -4.211 1 98.94 52 LEU B CA 1
ATOM 935 C C . LEU B 1 52 ? -4.273 5.93 -3.795 1 98.94 52 LEU B C 1
ATOM 937 O O . LEU B 1 52 ? -4.602 4.855 -4.305 1 98.94 52 LEU B O 1
ATOM 941 N N . ALA B 1 53 ? -5.012 6.551 -2.928 1 98.94 53 ALA B N 1
ATOM 942 C CA . ALA B 1 53 ? -6.25 5.961 -2.426 1 98.94 53 ALA B CA 1
ATOM 943 C C . ALA B 1 53 ? -7.266 5.773 -3.553 1 98.94 53 ALA B C 1
ATOM 945 O O . ALA B 1 53 ? -7.91 4.727 -3.646 1 98.94 53 ALA B O 1
ATOM 946 N N . GLN B 1 54 ? -7.359 6.781 -4.348 1 98.94 54 GLN B N 1
ATOM 947 C CA . GLN B 1 54 ? -8.312 6.695 -5.445 1 98.94 54 GLN B CA 1
ATOM 948 C C . GLN B 1 54 ? -7.934 5.586 -6.422 1 98.94 54 GLN B C 1
ATOM 950 O O . GLN B 1 54 ? -8.805 4.918 -6.984 1 98.94 54 GLN B O 1
ATOM 955 N N . CYS B 1 55 ? -6.672 5.441 -6.695 1 98.94 55 CYS B N 1
ATOM 956 C CA . CYS B 1 55 ? -6.223 4.32 -7.516 1 98.94 55 CYS B CA 1
ATOM 957 C C . CYS B 1 55 ? -6.672 2.994 -6.918 1 98.94 55 CYS B C 1
ATOM 959 O O . CYS B 1 55 ? -7.219 2.145 -7.621 1 98.94 55 CYS B O 1
ATOM 961 N N . HIS B 1 56 ? -6.453 2.789 -5.613 1 98.88 56 HIS B N 1
ATOM 962 C CA . HIS B 1 56 ? -6.859 1.559 -4.945 1 98.88 56 HIS B CA 1
ATOM 963 C C . HIS B 1 56 ? -8.375 1.392 -4.961 1 98.88 56 HIS B C 1
ATOM 965 O O . HIS B 1 56 ? -8.883 0.285 -5.164 1 98.88 56 HIS B O 1
ATOM 971 N N . GLU B 1 57 ? -9.094 2.479 -4.848 1 98.75 57 GLU B N 1
ATOM 972 C CA . GLU B 1 57 ? -10.555 2.436 -4.883 1 98.75 57 GLU B CA 1
ATOM 973 C C . GLU B 1 57 ? -11.062 2.014 -6.258 1 98.75 57 GLU B C 1
ATOM 975 O O . GLU B 1 57 ? -12.039 1.276 -6.367 1 98.75 57 GLU B O 1
ATOM 980 N N . ALA B 1 58 ? -10.422 2.465 -7.199 1 98.75 58 ALA B N 1
ATOM 981 C CA . ALA B 1 58 ? -10.828 2.182 -8.57 1 98.75 58 ALA B CA 1
ATOM 982 C C . ALA B 1 58 ? -10.438 0.765 -8.977 1 98.75 58 ALA B C 1
ATOM 984 O O . ALA B 1 58 ? -10.938 0.235 -9.977 1 98.75 58 ALA B O 1
ATOM 985 N N . ASN B 1 59 ? -9.484 0.196 -8.266 1 98.81 59 ASN B N 1
ATOM 986 C CA . ASN B 1 59 ? -8.977 -1.146 -8.523 1 98.81 59 ASN B CA 1
ATOM 987 C C . ASN B 1 59 ? -9.109 -2.041 -7.293 1 98.81 59 ASN B C 1
ATOM 989 O O . ASN B 1 59 ? -8.109 -2.402 -6.668 1 98.81 59 ASN B O 1
ATOM 993 N N . SER B 1 60 ? -10.32 -2.434 -7.113 1 98.44 60 SER B N 1
ATOM 994 C CA . SER B 1 60 ? -10.609 -3.195 -5.902 1 98.44 60 SER B CA 1
ATOM 995 C C . SER B 1 60 ? -9.859 -4.523 -5.898 1 98.44 60 SER B C 1
ATOM 997 O O . SER B 1 60 ? -9.578 -5.09 -6.961 1 98.44 60 SER B O 1
ATOM 999 N N . THR B 1 61 ? -9.594 -5.035 -4.75 1 98.44 61 THR B N 1
ATOM 1000 C CA . THR B 1 61 ? -8.906 -6.309 -4.598 1 98.44 61 THR B CA 1
ATOM 1001 C C . THR B 1 61 ? -9.695 -7.438 -5.25 1 98.44 61 THR B C 1
ATOM 1003 O O . THR B 1 61 ? -10.891 -7.59 -4.992 1 98.44 61 THR B O 1
ATOM 1006 N N . PRO B 1 62 ? -9.055 -8.195 -6.105 1 98.31 62 PRO B N 1
ATOM 1007 C CA . PRO B 1 62 ? -9.766 -9.32 -6.723 1 98.31 62 PRO B CA 1
ATOM 1008 C C . PRO B 1 62 ? -10.242 -10.344 -5.699 1 98.31 62 PRO B C 1
ATOM 1010 O O . PRO B 1 62 ? -9.539 -10.617 -4.723 1 98.31 62 PRO B O 1
ATOM 1013 N N . THR B 1 63 ? -11.406 -10.922 -5.918 1 98.19 63 THR B N 1
ATOM 1014 C CA . THR B 1 63 ? -11.953 -11.898 -4.98 1 98.19 63 THR B CA 1
ATOM 1015 C C . THR B 1 63 ? -11.805 -13.312 -5.527 1 98.19 63 THR B C 1
ATOM 1017 O O . THR B 1 63 ? -12.094 -14.289 -4.828 1 98.19 63 THR B O 1
ATOM 1020 N N . ALA B 1 64 ? -11.305 -13.43 -6.684 1 97.94 64 ALA B N 1
ATOM 1021 C CA . ALA B 1 64 ? -11.211 -14.703 -7.387 1 97.94 64 ALA B CA 1
ATOM 1022 C C . ALA B 1 64 ? -10.211 -15.633 -6.707 1 97.94 64 ALA B C 1
ATOM 1024 O O . ALA B 1 64 ? -10.203 -16.844 -6.965 1 97.94 64 ALA B O 1
ATOM 1025 N N . TYR B 1 65 ? -9.43 -15.078 -5.816 1 97.81 65 TYR B N 1
ATOM 1026 C CA . TYR B 1 65 ? -8.32 -15.844 -5.277 1 97.81 65 TYR B CA 1
ATOM 1027 C C . TYR B 1 65 ? -8.523 -16.141 -3.795 1 97.81 65 TYR B C 1
ATOM 1029 O O . TYR B 1 65 ? -7.609 -16.625 -3.119 1 97.81 65 TYR B O 1
ATOM 1037 N N . ARG B 1 66 ? -9.703 -15.812 -3.305 1 97.56 66 ARG B N 1
ATOM 1038 C CA . ARG B 1 66 ? -10.016 -16.078 -1.906 1 97.56 66 ARG B CA 1
ATOM 1039 C C . ARG B 1 66 ? -9.914 -17.578 -1.606 1 97.56 66 ARG B C 1
ATOM 1041 O O . ARG B 1 66 ? -10.422 -18.406 -2.371 1 97.56 66 ARG B O 1
ATOM 1048 N N . GLY B 1 67 ? -9.07 -17.938 -0.53 1 97.19 67 GLY B N 1
ATOM 1049 C CA . GLY B 1 67 ? -8.953 -19.328 -0.103 1 97.19 67 GLY B CA 1
ATOM 1050 C C . GLY B 1 67 ? -7.879 -20.094 -0.854 1 97.19 67 GLY B C 1
ATOM 1051 O O . GLY B 1 67 ? -7.629 -21.266 -0.565 1 97.19 67 GLY B O 1
ATOM 1052 N N . ARG B 1 68 ? -7.199 -19.484 -1.772 1 96.69 68 ARG B N 1
ATOM 1053 C CA . ARG B 1 68 ? -6.168 -20.172 -2.551 1 96.69 68 ARG B CA 1
ATOM 1054 C C . ARG B 1 68 ? -4.992 -20.562 -1.669 1 96.69 68 ARG B C 1
ATOM 1056 O O . ARG B 1 68 ? -4.555 -19.797 -0.814 1 96.69 68 ARG B O 1
ATOM 1063 N N . GLY B 1 69 ? -4.438 -21.766 -1.944 1 91.5 69 GLY B N 1
ATOM 1064 C CA . GLY B 1 69 ? -3.264 -22.25 -1.234 1 91.5 69 GLY B CA 1
ATOM 1065 C C . GLY B 1 69 ? -3.594 -23.25 -0.142 1 91.5 69 GLY B C 1
ATOM 1066 O O . GLY B 1 69 ? -2.703 -23.703 0.572 1 91.5 69 GLY B O 1
ATOM 1067 N N . HIS B 1 70 ? -4.859 -23.438 0.122 1 80.44 70 HIS B N 1
ATOM 1068 C CA . HIS B 1 70 ? -5.266 -24.406 1.14 1 80.44 70 HIS B CA 1
ATOM 1069 C C . HIS B 1 70 ? -5.168 -25.828 0.618 1 80.44 70 HIS B C 1
ATOM 1071 O O . HIS B 1 70 ? -5.715 -26.141 -0.439 1 80.44 70 HIS B O 1
ATOM 1077 N N . ASP B 1 71 ? -3.941 -26.359 0.322 1 57.72 71 ASP B N 1
ATOM 1078 C CA . ASP B 1 71 ? -3.936 -27.812 0.146 1 57.72 71 ASP B CA 1
ATOM 1079 C C . ASP B 1 71 ? -4.09 -28.531 1.486 1 57.72 71 ASP B C 1
ATOM 1081 O O . ASP B 1 71 ? -3.754 -27.969 2.535 1 57.72 71 ASP B O 1
#

Nearest PDB structures (foldseek):
  3eus-assembly1_B  TM=8.152E-01  e=3.624E-01  Ruegeria pomeroyi
  3eus-assembly1_A  TM=8.143E-01  e=7.972E-01  Ruegeria pomeroyi
  3omt-assembly1_B  TM=8.030E-01  e=2.523E+00  Cytophaga hutchinsonii ATCC 33406
  2ef8-assembly1_B  TM=7.717E-01  e=4.626E+00  Peduovirus P2
  2xcj-assembly1_B  TM=6.477E-01  e=2.848E+00  Peduovirus P2

Solvent-accessible surface area (backbone atoms only — not comparable to full-atom values): 7708 Å² total; per-residue (Å²): 110,53,31,68,54,51,49,48,28,30,52,56,61,70,46,53,60,62,53,49,15,59,70,34,48,29,33,47,68,40,44,51,30,30,49,72,51,76,41,80,58,52,69,69,56,40,53,51,44,46,53,53,17,50,52,36,64,75,52,63,76,63,68,89,48,52,58,40,60,73,122,109,53,31,67,54,51,49,47,27,30,53,56,62,69,45,54,57,63,54,49,16,59,68,35,47,29,32,48,68,40,44,51,30,31,48,74,50,77,40,83,57,52,68,70,56,40,52,50,46,46,53,53,18,50,52,36,64,74,53,62,76,65,69,90,47,51,60,40,59,72,122

pLDDT: mean 97.63, std 5.32, range [57.28, 98.94]

Sequence (142 aa):
MTPARFSECLLHIRWTPINLASALQCDLSWVEALEVGAVAVPDGLAAWLETLAQCHEANSTPTAYRGRGHDMTPARFSECLLHIRWTPINLASALQCDLSWVEALEVGAVAVPDGLAAWLETLAQCHEANSTPTAYRGRGHD

Secondary structure (DSSP, 8-state):
--HHHHHHHHHHHT--HHHHHHHHT--HHHHHHHHHTSSPPPHHHHHHHHHHHHHHHHSPPPSTTTTTT--/--HHHHHHHHHHHT--HHHHHHHHT--HHHHHHHHHTSSPPPHHHHHHHHHHHHHHHHSPPPSTTTTTT--